Protein AF-A0A7Y3ABT7-F1 (afdb_monomer)

Nearest PDB structures (foldseek):
  7c1i-assembly2_E  TM=8.675E-01  e=5.590E-03  Pseudomonas aeruginosa
  8rqj-assembly1_B  TM=6.603E-01  e=6.512E-03  Thermochaetoides thermophila
  8rqj-assembly1_A  TM=6.443E-01  e=1.398E-02  Thermochaetoides thermophila
  3myf-assembly1_A  TM=7.972E-01  e=8.303E-02  Shewanella sp. W3-18-1
  8pbw-assembly1_B  TM=6.056E-01  e=1.713E-02  Thermochaetoides thermophila

Structure (mmCIF, N/CA/C/O backbone):
data_AF-A0A7Y3ABT7-F1
#
_entry.id   AF-A0A7Y3ABT7-F1
#
loop_
_atom_site.group_PDB
_atom_site.id
_atom_site.type_symbol
_atom_site.label_atom_id
_atom_site.label_alt_id
_atom_site.label_comp_id
_atom_site.label_asym_id
_atom_site.label_entity_id
_atom_site.label_seq_id
_atom_site.pdbx_PDB_ins_code
_atom_site.Cartn_x
_atom_site.Cartn_y
_atom_site.Cartn_z
_atom_site.occupancy
_atom_site.B_iso_or_equiv
_atom_site.auth_seq_id
_atom_site.auth_comp_id
_atom_site.auth_asym_id
_atom_site.auth_atom_id
_atom_site.pdbx_PDB_model_num
ATOM 1 N N . MET A 1 1 ? -11.073 -11.516 14.842 1.00 47.81 1 MET A N 1
ATOM 2 C CA . MET A 1 1 ? -10.447 -10.263 14.375 1.00 47.81 1 MET A CA 1
ATOM 3 C C . MET A 1 1 ? -8.946 -10.485 14.365 1.00 47.81 1 MET A C 1
ATOM 5 O O . MET A 1 1 ? -8.440 -10.865 15.419 1.00 47.81 1 MET A O 1
ATOM 9 N N . PRO A 1 2 ? -8.258 -10.340 13.224 1.00 52.41 2 PRO A N 1
ATOM 10 C CA . PRO A 1 2 ? -6.805 -10.479 13.178 1.00 52.41 2 PRO A CA 1
ATOM 11 C C . PRO A 1 2 ? -6.169 -9.456 14.128 1.00 52.41 2 PRO A C 1
ATOM 13 O O . PRO A 1 2 ? -6.623 -8.311 14.216 1.00 52.41 2 PRO A O 1
ATOM 16 N N . HIS A 1 3 ? -5.172 -9.898 14.897 1.00 54.88 3 HIS A N 1
ATOM 17 C CA . HIS A 1 3 ? -4.548 -9.136 15.989 1.00 54.88 3 HIS A CA 1
ATOM 18 C C . HIS A 1 3 ? -4.019 -7.766 15.519 1.00 54.88 3 HIS A C 1
ATOM 20 O O . HIS A 1 3 ? -4.050 -6.789 16.270 1.00 54.88 3 HIS A O 1
ATOM 26 N N . ASN A 1 4 ? -3.643 -7.673 14.242 1.00 70.62 4 ASN A N 1
ATOM 27 C CA . ASN A 1 4 ? -2.890 -6.556 13.683 1.00 70.62 4 ASN A CA 1
ATOM 28 C C . ASN A 1 4 ? -3.785 -5.360 13.302 1.00 70.62 4 ASN A C 1
ATOM 30 O O . ASN A 1 4 ? -3.313 -4.229 13.215 1.00 70.62 4 ASN A O 1
ATOM 34 N N . ARG A 1 5 ? -5.116 -5.531 13.210 1.00 83.06 5 ARG A N 1
ATOM 35 C CA . ARG A 1 5 ? -6.038 -4.391 12.995 1.00 83.06 5 ARG A CA 1
ATOM 36 C C . ARG A 1 5 ? -6.130 -3.460 14.208 1.00 83.06 5 ARG A C 1
ATOM 38 O O . ARG A 1 5 ? -6.586 -2.328 14.067 1.00 83.06 5 ARG A O 1
ATOM 45 N N . LYS A 1 6 ? -5.694 -3.900 15.395 1.00 85.94 6 LYS A N 1
ATOM 46 C CA . LYS A 1 6 ? -5.678 -3.065 16.607 1.00 85.94 6 LYS A CA 1
ATOM 47 C C . LYS A 1 6 ? -4.765 -1.846 16.446 1.00 85.94 6 LYS A C 1
ATOM 49 O O . LYS A 1 6 ? -5.133 -0.763 16.885 1.00 85.94 6 LYS A O 1
ATOM 54 N N . GLU A 1 7 ? -3.627 -2.008 15.779 1.00 88.38 7 GLU A N 1
ATOM 55 C CA . GLU A 1 7 ? -2.662 -0.928 15.546 1.00 88.38 7 GLU A CA 1
ATOM 56 C C . GLU A 1 7 ? -3.254 0.173 14.664 1.00 88.38 7 GLU A C 1
ATOM 58 O O . GLU A 1 7 ? -3.186 1.348 15.022 1.00 88.38 7 GLU A O 1
ATOM 63 N N . ILE A 1 8 ? -3.943 -0.211 13.582 1.00 92.12 8 ILE A N 1
ATOM 64 C CA . ILE A 1 8 ? -4.664 0.724 12.707 1.00 92.12 8 ILE A CA 1
ATOM 65 C C . ILE A 1 8 ? -5.728 1.483 13.506 1.00 92.12 8 ILE A C 1
ATOM 67 O O . ILE A 1 8 ? -5.850 2.699 13.385 1.00 92.12 8 ILE A O 1
ATOM 71 N N . ARG A 1 9 ? -6.492 0.790 14.363 1.00 92.75 9 ARG A N 1
ATOM 72 C CA . ARG A 1 9 ? -7.520 1.439 15.194 1.00 92.75 9 ARG A CA 1
ATOM 73 C C . ARG A 1 9 ? -6.921 2.472 16.143 1.00 92.75 9 ARG A C 1
ATOM 75 O O . ARG A 1 9 ? -7.432 3.586 16.215 1.00 92.75 9 ARG A O 1
ATOM 82 N N . GLU A 1 10 ? -5.856 2.120 16.859 1.00 92.44 10 GLU A N 1
ATOM 83 C CA . GLU A 1 10 ? -5.183 3.048 17.775 1.00 92.44 10 GLU A CA 1
ATOM 84 C C . GLU A 1 10 ? -4.582 4.241 17.024 1.00 92.44 10 GLU A C 1
ATOM 86 O O . GLU A 1 10 ? -4.701 5.381 17.479 1.00 92.44 10 GLU A O 1
ATOM 91 N N . PHE A 1 11 ? -4.011 4.007 15.839 1.00 93.44 11 PHE A N 1
ATOM 92 C CA . PHE A 1 11 ? -3.518 5.076 14.980 1.00 93.44 11 PHE A CA 1
ATOM 93 C C . PHE A 1 11 ? -4.643 6.023 14.553 1.00 93.44 11 PHE A C 1
ATOM 95 O O . PHE A 1 11 ? -4.539 7.227 14.779 1.00 93.44 11 PHE A O 1
ATOM 102 N N . LEU A 1 12 ? -5.743 5.499 14.004 1.0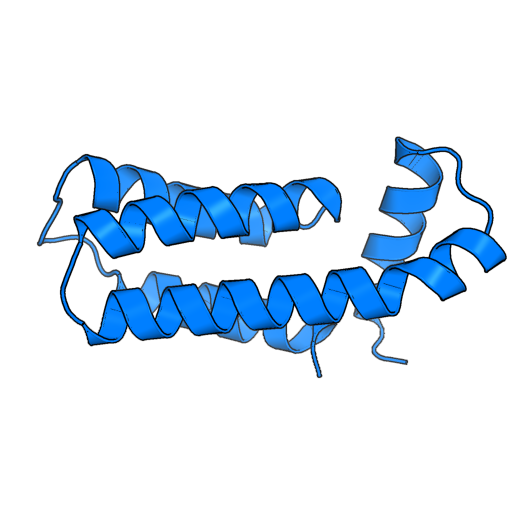0 93.31 12 LEU A N 1
ATOM 103 C CA . LEU A 1 12 ? -6.879 6.304 13.548 1.00 93.31 12 LEU A CA 1
ATOM 104 C C . LEU A 1 12 ? -7.514 7.101 14.694 1.00 93.31 12 LEU A C 1
ATOM 106 O O . LEU A 1 12 ? -7.832 8.281 14.536 1.00 93.31 12 LEU A O 1
ATOM 110 N N . LYS A 1 13 ? -7.640 6.480 15.871 1.00 94.31 13 LYS A N 1
ATOM 111 C CA . LYS A 1 13 ? -8.119 7.143 17.084 1.00 94.31 13 LYS A CA 1
ATOM 112 C C . LYS A 1 13 ? -7.211 8.304 17.479 1.00 94.31 13 LYS A C 1
ATOM 114 O O . LYS A 1 13 ? -7.705 9.389 17.758 1.00 94.31 13 LYS A O 1
ATOM 119 N N . LYS A 1 14 ? -5.892 8.102 17.486 1.00 93.75 14 LYS A N 1
ATOM 120 C CA . LYS A 1 14 ? -4.925 9.132 17.886 1.00 93.75 14 LYS A CA 1
ATOM 121 C C . LYS A 1 14 ? -4.800 10.254 16.853 1.00 93.75 14 LYS A C 1
ATOM 123 O O . LYS A 1 14 ? -4.749 11.419 17.231 1.00 93.75 14 LYS A O 1
ATOM 128 N N . GLN A 1 15 ? -4.731 9.906 15.571 1.00 94.00 15 GLN A N 1
ATOM 129 C CA . GLN A 1 15 ? -4.452 10.842 14.484 1.00 94.00 15 GLN A CA 1
ATOM 130 C C . GLN A 1 15 ? -5.669 11.699 14.121 1.00 94.00 15 GLN A C 1
ATOM 132 O O . GLN A 1 15 ? -5.516 12.879 13.812 1.00 94.00 15 GLN A O 1
ATOM 137 N N . PHE A 1 16 ? -6.869 11.117 14.166 1.00 91.50 16 PHE A N 1
ATOM 138 C CA . PHE A 1 16 ? -8.103 11.765 13.709 1.00 91.50 16 PHE A CA 1
ATOM 139 C C . PHE A 1 16 ? -9.136 11.970 14.828 1.00 91.50 16 PHE A C 1
ATOM 141 O O . PHE A 1 16 ? -10.235 12.449 14.559 1.00 91.50 16 PHE A O 1
ATOM 148 N N . ASN A 1 17 ? -8.795 11.629 16.078 1.00 92.50 17 ASN A N 1
ATOM 149 C CA . ASN A 1 17 ? -9.668 11.740 17.255 1.00 92.50 17 ASN A CA 1
ATOM 150 C C . ASN A 1 17 ? -11.033 11.046 17.076 1.00 92.50 17 ASN A C 1
ATOM 152 O O . ASN A 1 17 ? -12.068 11.544 17.519 1.00 92.50 17 ASN A O 1
ATOM 156 N N . LEU A 1 18 ? -11.032 9.902 16.387 1.00 92.12 18 LEU A N 1
ATOM 157 C CA . LEU A 1 18 ? -12.241 9.144 16.067 1.00 92.12 18 LEU A CA 1
ATOM 158 C C . LEU A 1 18 ? -12.706 8.290 17.249 1.00 92.12 18 LEU A C 1
ATOM 160 O O . LEU A 1 18 ? -11.895 7.722 17.987 1.00 92.12 18 LEU A O 1
ATOM 164 N N . SER A 1 19 ? -14.023 8.147 17.399 1.00 94.12 19 SER A N 1
ATOM 165 C CA . SER A 1 19 ? -14.602 7.186 18.340 1.00 94.12 19 SER A CA 1
ATOM 166 C C . SER A 1 19 ? -14.427 5.744 17.846 1.00 94.12 19 SER A C 1
ATOM 168 O O . SER A 1 19 ? -14.187 5.497 16.663 1.00 94.12 19 SER A O 1
ATOM 170 N N . GLY A 1 20 ? -14.578 4.772 18.754 1.00 91.88 20 GLY A N 1
ATOM 171 C CA . GLY A 1 20 ? -14.565 3.350 18.392 1.00 91.88 20 GLY A CA 1
ATOM 172 C C . GLY A 1 20 ? -15.582 3.029 17.294 1.00 91.88 20 GLY A C 1
ATOM 173 O O . GLY A 1 20 ? -15.203 2.470 16.272 1.00 91.88 20 GLY A O 1
ATOM 174 N N . ASP A 1 21 ? -16.819 3.504 17.454 1.00 93.75 21 ASP A N 1
ATOM 175 C CA . ASP A 1 21 ? -17.922 3.257 16.516 1.00 93.75 21 ASP A CA 1
ATOM 176 C C . ASP A 1 21 ? -17.663 3.847 15.118 1.00 93.75 21 ASP A C 1
ATOM 178 O O . ASP A 1 21 ? -17.970 3.228 14.095 1.00 93.75 21 ASP A O 1
ATOM 182 N N . GLN A 1 22 ? -17.052 5.037 15.050 1.00 93.81 22 GLN A N 1
ATOM 183 C CA . GLN A 1 22 ? -16.650 5.644 13.778 1.00 93.81 22 GLN A CA 1
ATOM 184 C C . GLN A 1 22 ? -15.587 4.794 13.074 1.00 93.81 22 GLN A C 1
ATOM 186 O O . GLN A 1 22 ? -15.669 4.569 11.866 1.00 93.81 22 GLN A O 1
ATOM 191 N N . ILE A 1 23 ? -14.606 4.291 13.827 1.00 94.12 23 ILE A N 1
ATOM 192 C CA . ILE A 1 23 ? -13.561 3.418 13.288 1.00 94.12 23 ILE A CA 1
ATOM 193 C C . ILE A 1 23 ? -14.157 2.083 12.836 1.00 94.12 23 ILE A C 1
ATOM 195 O O . ILE A 1 23 ? -13.820 1.623 11.752 1.00 94.12 23 ILE A O 1
ATOM 199 N N . ASP A 1 24 ? -15.063 1.481 13.607 1.00 92.31 24 ASP A N 1
ATOM 200 C CA . ASP A 1 24 ? -15.748 0.236 13.231 1.00 92.31 24 ASP A CA 1
ATOM 201 C C . ASP A 1 24 ? -16.525 0.366 11.918 1.00 92.31 24 ASP A C 1
ATOM 203 O O . ASP A 1 24 ? -16.552 -0.571 11.121 1.00 92.31 24 ASP A O 1
ATOM 207 N N . THR A 1 25 ? -17.089 1.546 11.660 1.00 93.94 25 THR A N 1
ATOM 208 C CA . THR A 1 25 ? -17.815 1.837 10.418 1.00 93.94 25 THR A CA 1
ATOM 209 C C . THR A 1 25 ? -16.873 2.020 9.222 1.00 93.94 25 THR A C 1
ATOM 211 O O . THR A 1 25 ? -17.161 1.538 8.130 1.00 93.94 25 THR A O 1
ATOM 214 N N . MET A 1 26 ? -15.749 2.722 9.400 1.00 92.12 26 MET A N 1
ATOM 215 C CA . MET A 1 26 ? -14.860 3.102 8.288 1.00 92.12 26 MET A CA 1
ATOM 216 C C . MET A 1 26 ? -13.769 2.074 7.980 1.00 92.12 26 MET A C 1
ATOM 218 O O . MET A 1 26 ? -13.344 1.952 6.831 1.00 92.12 26 MET A O 1
ATOM 222 N N . LEU A 1 27 ? -13.297 1.343 8.992 1.00 91.75 27 LEU A N 1
ATOM 223 C CA . LEU A 1 27 ? -12.157 0.436 8.870 1.00 91.75 27 LEU A CA 1
ATOM 224 C C . LEU A 1 27 ? -12.344 -0.621 7.770 1.00 91.75 27 LEU A C 1
ATOM 226 O O . LEU A 1 27 ? -11.399 -0.790 7.004 1.00 91.75 27 LEU A O 1
ATOM 230 N N . PRO A 1 28 ? -13.508 -1.287 7.614 1.00 92.06 28 PRO A N 1
ATOM 231 C CA . PRO A 1 28 ? -13.709 -2.229 6.512 1.00 92.06 28 PRO A CA 1
ATOM 232 C C . PRO A 1 28 ? -13.461 -1.598 5.135 1.00 92.06 28 PRO A C 1
ATOM 234 O O . PRO A 1 28 ? -12.682 -2.132 4.354 1.00 92.06 28 PRO A O 1
ATOM 237 N N . GLY A 1 29 ? -14.011 -0.405 4.881 1.00 93.50 29 GLY A N 1
ATOM 238 C CA . GLY A 1 29 ? -13.827 0.290 3.603 1.00 93.50 29 GLY A CA 1
ATOM 239 C C . GLY A 1 29 ? -12.375 0.704 3.342 1.00 93.50 29 GLY A C 1
ATOM 240 O O . GLY A 1 29 ? -11.909 0.656 2.202 1.00 93.50 29 GLY A O 1
ATOM 241 N N . PHE A 1 30 ? -11.623 1.063 4.388 1.00 92.94 30 PHE A N 1
ATOM 242 C CA . PHE A 1 30 ? -10.187 1.310 4.251 1.00 92.94 30 PHE A CA 1
ATOM 243 C C . PHE A 1 30 ? -9.402 0.041 3.909 1.00 92.94 30 PHE A C 1
ATOM 245 O O . PHE A 1 30 ? -8.506 0.103 3.068 1.00 92.94 30 PHE A O 1
ATOM 252 N N . ILE A 1 31 ? -9.740 -1.097 4.525 1.00 92.69 31 ILE A N 1
ATOM 253 C CA . ILE A 1 31 ? -9.105 -2.386 4.220 1.00 92.69 31 ILE A CA 1
ATOM 254 C C . ILE A 1 31 ? -9.426 -2.825 2.786 1.00 92.69 31 ILE A C 1
ATOM 256 O O . ILE A 1 31 ? -8.511 -3.214 2.064 1.00 92.69 31 ILE A O 1
ATOM 260 N N . ASP A 1 32 ? -10.672 -2.676 2.336 1.00 94.19 32 ASP A N 1
ATOM 261 C CA . ASP A 1 32 ? -11.072 -2.989 0.957 1.00 94.19 32 ASP A CA 1
ATOM 262 C C . ASP A 1 32 ? -10.322 -2.114 -0.059 1.00 94.19 32 ASP A C 1
ATOM 264 O O . ASP A 1 32 ? -9.809 -2.597 -1.073 1.00 94.19 32 ASP A O 1
ATOM 268 N N . THR A 1 33 ? -10.190 -0.819 0.241 1.00 94.44 33 THR A N 1
ATOM 269 C CA . THR A 1 33 ? -9.423 0.124 -0.587 1.00 94.44 33 THR A CA 1
ATOM 270 C C . THR A 1 33 ? -7.945 -0.266 -0.644 1.00 94.44 33 THR A C 1
ATOM 272 O O . THR A 1 33 ? -7.340 -0.268 -1.717 1.00 94.44 33 THR A O 1
ATOM 275 N N . LEU A 1 34 ? -7.358 -0.646 0.495 1.00 95.50 34 LEU A N 1
ATOM 276 C CA . LEU A 1 34 ? -5.972 -1.099 0.566 1.00 95.50 34 LEU A CA 1
ATOM 277 C C . LEU A 1 34 ? -5.749 -2.390 -0.239 1.00 95.50 34 LEU A C 1
ATOM 279 O O . LEU A 1 34 ? -4.769 -2.483 -0.978 1.00 95.50 34 LEU A O 1
ATOM 283 N N . ALA A 1 35 ? -6.676 -3.348 -0.161 1.00 95.38 35 ALA A N 1
ATOM 284 C CA . ALA A 1 35 ? -6.634 -4.584 -0.940 1.00 95.38 35 ALA A CA 1
ATOM 285 C C . ALA A 1 35 ? -6.739 -4.328 -2.453 1.00 95.38 35 ALA A C 1
ATOM 287 O O . ALA A 1 35 ? -6.000 -4.924 -3.242 1.00 95.38 35 ALA A O 1
ATOM 288 N N . SER A 1 36 ? -7.599 -3.391 -2.867 1.00 97.00 36 SER A N 1
ATOM 289 C CA . SER A 1 36 ? -7.688 -2.949 -4.264 1.00 97.00 36 SER A CA 1
ATOM 290 C C . SER A 1 36 ? -6.383 -2.302 -4.738 1.00 97.00 36 SER A C 1
ATOM 292 O O . SER A 1 36 ? -5.882 -2.639 -5.810 1.00 97.00 36 SER A O 1
ATOM 294 N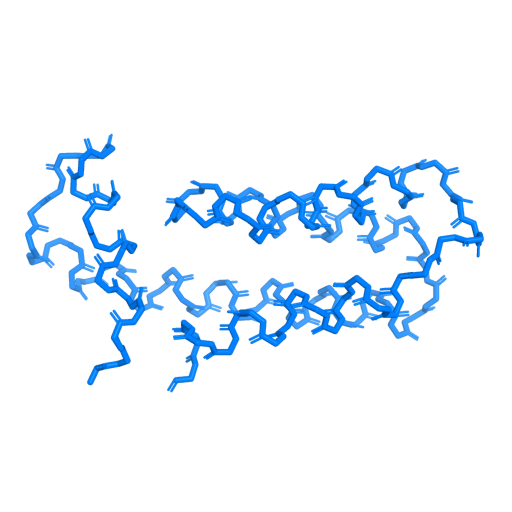 N . HIS A 1 37 ? -5.774 -1.425 -3.933 1.00 97.69 37 HIS A N 1
ATOM 295 C CA . HIS A 1 37 ? -4.484 -0.823 -4.272 1.00 97.69 37 HIS A CA 1
ATOM 296 C C . HIS A 1 37 ? -3.354 -1.850 -4.370 1.00 97.69 37 HIS A C 1
ATOM 298 O O . HIS A 1 37 ? -2.530 -1.744 -5.279 1.00 97.69 37 HIS A O 1
ATOM 304 N N . MET A 1 38 ? -3.333 -2.855 -3.490 1.00 97.62 38 MET A N 1
ATOM 305 C CA . MET A 1 38 ? -2.373 -3.956 -3.578 1.00 97.62 38 MET A CA 1
ATOM 306 C C . MET A 1 38 ? -2.566 -4.755 -4.871 1.00 97.62 38 MET A C 1
ATOM 308 O O . MET A 1 38 ? -1.598 -4.999 -5.584 1.00 97.62 38 MET A O 1
ATOM 312 N N . SER A 1 39 ? -3.812 -5.061 -5.238 1.00 96.88 39 SER A N 1
ATOM 313 C CA . SER A 1 39 ? -4.124 -5.759 -6.493 1.00 96.88 39 SER A CA 1
ATOM 314 C C . SER A 1 39 ? -3.652 -4.963 -7.719 1.00 96.88 39 SER A C 1
ATOM 316 O O . SER A 1 39 ? -2.980 -5.507 -8.592 1.00 96.88 39 SER A O 1
ATOM 318 N N . HIS A 1 40 ? -3.898 -3.648 -7.757 1.00 97.19 40 HIS A N 1
ATOM 319 C CA . HIS A 1 40 ? -3.411 -2.786 -8.842 1.00 97.19 40 HIS A CA 1
ATOM 320 C C . HIS A 1 40 ? -1.878 -2.705 -8.914 1.00 97.19 40 HIS A C 1
ATOM 322 O O . HIS A 1 40 ? -1.323 -2.561 -10.006 1.00 97.19 40 HIS A O 1
ATOM 328 N N . LEU A 1 41 ? -1.188 -2.768 -7.770 1.00 98.12 41 LEU A N 1
ATOM 329 C CA . LEU A 1 41 ? 0.273 -2.823 -7.724 1.00 98.12 41 LEU A CA 1
ATOM 330 C C . LEU A 1 41 ? 0.790 -4.126 -8.350 1.00 98.12 41 LEU A C 1
ATOM 332 O O . LEU A 1 41 ? 1.719 -4.085 -9.156 1.00 98.12 41 LEU A O 1
ATOM 336 N N . GLU A 1 42 ? 0.164 -5.261 -8.028 1.00 97.69 42 GLU A N 1
ATOM 337 C CA . GLU A 1 42 ? 0.504 -6.562 -8.617 1.00 97.69 42 GLU A CA 1
ATOM 338 C C . GLU A 1 42 ? 0.256 -6.587 -10.128 1.00 97.69 42 GLU A C 1
ATOM 340 O O . GLU A 1 42 ? 1.121 -7.030 -10.881 1.00 97.69 42 GLU A O 1
ATOM 345 N N . GLU A 1 43 ? -0.875 -6.056 -10.594 1.00 97.69 43 GLU A N 1
ATOM 346 C CA . GLU A 1 43 ? -1.171 -5.934 -12.027 1.00 97.69 43 GLU A CA 1
ATOM 347 C C . GLU A 1 43 ? -0.146 -5.056 -12.757 1.00 97.69 43 GLU A C 1
ATOM 349 O O . GLU A 1 43 ? 0.300 -5.388 -13.857 1.00 97.69 43 GLU A O 1
ATOM 354 N N . ALA A 1 44 ? 0.246 -3.928 -12.154 1.00 97.19 44 ALA A N 1
ATOM 355 C CA . ALA A 1 44 ? 1.265 -3.051 -12.719 1.00 97.19 44 ALA A CA 1
ATOM 356 C C . ALA A 1 44 ? 2.615 -3.773 -12.833 1.00 97.19 44 ALA A C 1
ATOM 358 O O . ALA A 1 44 ? 3.250 -3.707 -13.885 1.00 97.19 44 ALA A O 1
ATOM 359 N N . PHE A 1 45 ? 3.007 -4.522 -11.800 1.00 97.38 45 PHE A N 1
ATOM 360 C CA . PHE A 1 45 ? 4.209 -5.353 -11.821 1.00 97.38 45 PHE A CA 1
ATOM 361 C C . PHE A 1 45 ? 4.148 -6.425 -12.921 1.00 97.38 45 PHE A C 1
ATOM 363 O O . PHE A 1 45 ? 5.066 -6.522 -13.732 1.00 97.38 45 PHE A O 1
ATOM 370 N N . GLN A 1 46 ? 3.044 -7.172 -13.016 1.00 97.00 46 GLN A N 1
ATOM 371 C CA . GLN A 1 46 ? 2.854 -8.217 -14.032 1.00 97.00 46 GLN A CA 1
ATOM 372 C C . GLN A 1 46 ? 2.855 -7.675 -15.466 1.00 97.00 46 GLN A C 1
ATOM 374 O O . GLN A 1 46 ? 3.227 -8.388 -16.394 1.00 97.00 46 GLN A O 1
ATOM 379 N N . SER A 1 47 ? 2.456 -6.415 -15.659 1.00 96.44 47 SER A N 1
ATOM 380 C CA . SER A 1 47 ? 2.478 -5.773 -16.975 1.00 96.44 47 SER A CA 1
ATOM 381 C C . SER A 1 47 ? 3.880 -5.387 -17.466 1.00 96.44 47 SER A C 1
ATOM 383 O O . SER A 1 47 ? 4.030 -5.057 -18.639 1.00 96.44 47 SER A O 1
ATOM 385 N N . GLY A 1 48 ? 4.896 -5.398 -16.593 1.00 94.25 48 GLY A N 1
ATOM 386 C CA . GLY A 1 48 ? 6.263 -4.970 -16.917 1.00 94.25 48 GLY A CA 1
ATOM 387 C C . GLY A 1 48 ? 6.439 -3.454 -17.090 1.00 94.25 48 GLY A C 1
ATOM 388 O O . GLY A 1 48 ? 7.545 -2.990 -17.355 1.00 94.25 48 GLY A O 1
ATOM 389 N N . ASP A 1 49 ? 5.376 -2.661 -16.926 1.00 95.12 49 ASP A N 1
ATOM 390 C CA . ASP A 1 49 ? 5.432 -1.201 -17.013 1.00 95.12 49 ASP A CA 1
ATOM 391 C C . ASP A 1 49 ? 5.943 -0.606 -15.690 1.00 95.12 49 ASP A C 1
ATOM 393 O O . ASP A 1 49 ? 5.186 -0.353 -14.747 1.00 95.12 49 ASP A O 1
ATOM 397 N N . ILE A 1 50 ? 7.255 -0.367 -15.630 1.00 95.25 50 ILE A N 1
ATOM 398 C CA . ILE A 1 50 ? 7.955 0.180 -14.457 1.00 95.25 50 ILE A CA 1
ATOM 399 C C . ILE A 1 50 ? 7.402 1.557 -14.051 1.00 95.25 50 ILE A C 1
ATOM 401 O O . ILE A 1 50 ? 7.305 1.873 -12.861 1.00 95.25 50 ILE A O 1
ATOM 405 N N . VAL A 1 51 ? 6.974 2.377 -15.016 1.00 95.44 51 VAL A N 1
ATOM 406 C CA . VAL A 1 51 ? 6.413 3.706 -14.737 1.00 95.44 51 VAL A CA 1
ATOM 407 C C . VAL A 1 51 ? 5.041 3.570 -14.082 1.00 95.44 51 VAL A C 1
ATOM 409 O O . VAL A 1 51 ? 4.742 4.262 -13.101 1.00 95.44 51 VAL A O 1
ATOM 412 N N . ARG A 1 52 ? 4.195 2.668 -14.592 1.00 97.12 52 ARG A N 1
ATOM 413 C CA . ARG A 1 52 ? 2.906 2.338 -13.971 1.00 97.12 52 ARG A CA 1
ATOM 414 C C . ARG 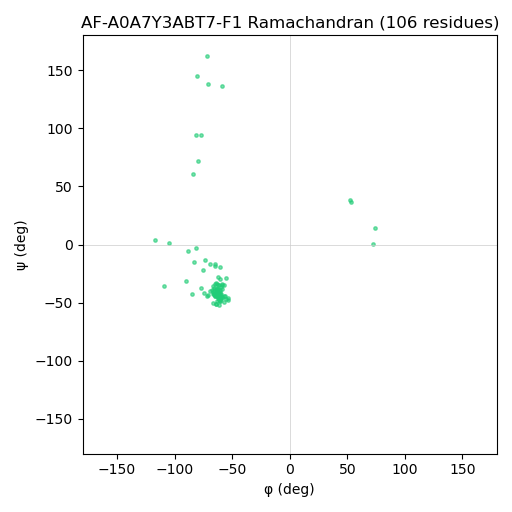A 1 52 ? 3.103 1.746 -12.578 1.00 97.12 52 ARG A C 1
ATOM 416 O O . ARG A 1 52 ? 2.376 2.137 -11.665 1.00 97.12 52 ARG A O 1
ATOM 423 N N . LEU A 1 53 ? 4.096 0.879 -12.395 1.00 98.00 53 LEU A N 1
ATOM 424 C CA . LEU A 1 53 ? 4.438 0.300 -11.098 1.00 98.00 53 LEU A CA 1
ATOM 425 C C . LEU A 1 53 ? 4.838 1.378 -10.082 1.00 98.00 53 LEU A C 1
ATOM 427 O O . LEU A 1 53 ? 4.304 1.402 -8.975 1.00 98.00 53 LEU A O 1
ATOM 431 N N . GLY A 1 54 ? 5.684 2.335 -10.474 1.00 98.12 54 GLY A N 1
ATO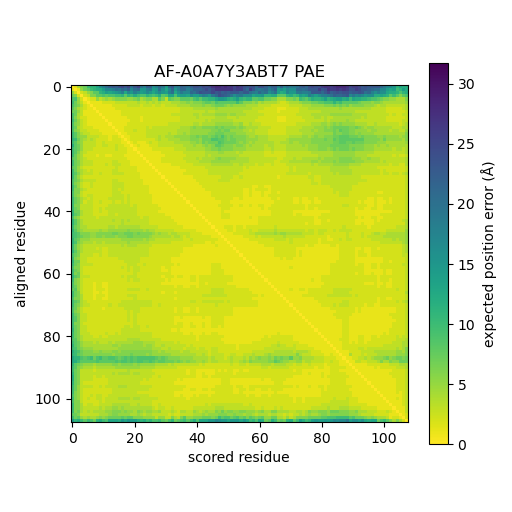M 432 C CA . GLY A 1 54 ? 6.054 3.463 -9.614 1.00 98.12 54 GLY A CA 1
ATOM 433 C C . GLY A 1 54 ? 4.853 4.328 -9.205 1.00 98.12 54 GLY A C 1
ATOM 434 O O . GLY A 1 54 ? 4.735 4.738 -8.047 1.00 98.12 54 GLY A O 1
ATOM 435 N N . LYS A 1 55 ? 3.908 4.569 -10.126 1.00 98.19 55 LYS A N 1
ATOM 436 C CA . LYS A 1 55 ? 2.649 5.277 -9.817 1.00 98.19 55 LYS A CA 1
ATOM 437 C C . LYS A 1 55 ? 1.767 4.485 -8.853 1.00 98.19 55 LYS A C 1
ATOM 439 O O . LYS A 1 55 ? 1.218 5.070 -7.923 1.00 98.19 55 LYS A O 1
ATOM 444 N N . ALA A 1 56 ? 1.641 3.175 -9.046 1.00 98.25 56 ALA A N 1
ATOM 445 C CA . ALA A 1 56 ? 0.897 2.316 -8.131 1.00 98.25 56 ALA A CA 1
ATOM 446 C C . ALA A 1 56 ? 1.544 2.290 -6.731 1.00 98.25 56 ALA A C 1
ATOM 448 O O . ALA A 1 56 ? 0.829 2.402 -5.735 1.00 98.25 56 ALA A O 1
ATOM 449 N N . GLY A 1 57 ? 2.882 2.275 -6.654 1.00 98.44 57 GLY A N 1
ATOM 450 C CA . GLY A 1 57 ? 3.645 2.428 -5.410 1.00 98.44 57 GLY A CA 1
ATOM 451 C C . GLY A 1 57 ? 3.317 3.731 -4.672 1.00 98.44 57 GLY A C 1
ATOM 452 O O . GLY A 1 57 ? 3.051 3.719 -3.472 1.00 98.44 57 GLY A O 1
ATOM 453 N N . HIS A 1 58 ? 3.223 4.853 -5.394 1.00 98.44 58 HIS A N 1
ATOM 454 C CA . HIS A 1 58 ? 2.817 6.138 -4.814 1.00 98.44 58 HIS A CA 1
ATOM 455 C C . HIS A 1 58 ? 1.407 6.096 -4.202 1.00 98.44 58 HIS A C 1
ATOM 457 O O . HIS A 1 58 ? 1.195 6.582 -3.088 1.00 98.44 58 HIS A O 1
ATOM 463 N N . VAL A 1 59 ? 0.445 5.521 -4.930 1.00 98.31 59 VAL A N 1
ATOM 464 C CA . VAL A 1 59 ? -0.957 5.442 -4.494 1.00 98.31 59 VAL A CA 1
ATOM 465 C C . VAL A 1 59 ? -1.082 4.588 -3.235 1.00 98.31 59 VAL A C 1
ATOM 467 O O . VAL A 1 59 ? -1.637 5.050 -2.236 1.00 98.31 59 VAL A O 1
ATOM 470 N N . ILE A 1 60 ? -0.520 3.375 -3.244 1.00 98.19 60 ILE A N 1
ATOM 471 C CA . ILE A 1 60 ? -0.618 2.483 -2.086 1.00 98.19 60 ILE A CA 1
ATOM 472 C C . ILE A 1 60 ? 0.143 3.040 -0.879 1.00 98.19 60 ILE A C 1
ATOM 474 O O . ILE A 1 60 ? -0.367 2.966 0.235 1.00 98.19 60 ILE A O 1
ATOM 478 N N . LYS A 1 61 ? 1.290 3.708 -1.076 1.00 98.44 61 LYS A N 1
ATOM 479 C CA . LYS A 1 61 ? 2.004 4.420 -0.004 1.00 98.44 61 LYS A CA 1
ATOM 480 C C . LYS A 1 61 ? 1.095 5.416 0.718 1.00 98.44 61 LYS A C 1
ATOM 482 O O . LYS A 1 61 ? 1.085 5.453 1.946 1.00 98.44 61 LYS A O 1
ATOM 487 N N . GLY A 1 62 ? 0.323 6.210 -0.027 1.00 97.75 62 GLY A N 1
ATOM 488 C CA . GLY A 1 62 ? -0.625 7.162 0.556 1.00 97.75 62 GLY A CA 1
ATOM 489 C C . GLY A 1 62 ? -1.665 6.479 1.447 1.00 97.75 62 GLY A C 1
ATOM 490 O O . GLY A 1 62 ? -1.895 6.912 2.576 1.00 97.75 62 GLY A O 1
ATOM 491 N N . ALA A 1 63 ? -2.240 5.370 0.977 1.00 96.56 63 ALA A N 1
ATOM 492 C CA . ALA A 1 63 ? -3.195 4.586 1.758 1.00 96.56 63 ALA A CA 1
ATOM 493 C C . ALA A 1 63 ? -2.567 3.984 3.028 1.00 96.56 63 ALA A C 1
ATOM 495 O O . ALA A 1 63 ? -3.161 4.061 4.101 1.00 96.56 63 ALA A O 1
ATOM 496 N N . LEU A 1 64 ? -1.347 3.451 2.932 1.00 97.25 64 LEU A N 1
ATOM 497 C CA . LEU A 1 64 ? -0.608 2.877 4.061 1.00 97.25 64 LEU A CA 1
ATOM 498 C C . LEU A 1 64 ? -0.320 3.920 5.149 1.00 97.25 64 LEU A C 1
ATOM 500 O O . LEU A 1 64 ? -0.535 3.653 6.331 1.00 97.25 64 LEU A O 1
ATOM 504 N N . LEU A 1 65 ? 0.100 5.127 4.759 1.00 96.31 65 LEU A N 1
ATOM 505 C CA . LEU A 1 65 ? 0.350 6.232 5.691 1.00 96.31 65 LEU A CA 1
ATOM 506 C C . LEU A 1 65 ? -0.926 6.694 6.402 1.00 96.31 65 LEU A C 1
ATOM 508 O O . LEU A 1 65 ? -0.891 6.960 7.603 1.00 96.31 65 LEU A O 1
ATOM 512 N N . ASN A 1 66 ? -2.061 6.725 5.699 1.00 94.69 66 ASN A N 1
ATOM 513 C CA . ASN A 1 66 ? -3.356 7.061 6.300 1.00 94.69 66 ASN A CA 1
ATOM 514 C C . ASN A 1 66 ? -3.821 6.033 7.346 1.00 94.69 66 ASN A C 1
ATOM 516 O O . ASN A 1 66 ? -4.666 6.352 8.180 1.00 94.69 66 ASN A O 1
ATOM 520 N N . LEU A 1 67 ? -3.257 4.823 7.324 1.00 94.75 67 LEU A N 1
ATOM 521 C CA . LEU A 1 67 ? -3.544 3.745 8.273 1.00 94.75 67 LEU A CA 1
ATOM 522 C C . LEU A 1 67 ? -2.434 3.535 9.311 1.00 94.75 67 LEU A C 1
ATOM 524 O O . LEU A 1 67 ? -2.553 2.647 10.152 1.00 94.75 67 LEU A O 1
ATOM 528 N N . GLY A 1 68 ? -1.369 4.343 9.276 1.00 94.56 68 GLY A N 1
ATOM 529 C CA . GLY A 1 68 ? -0.241 4.232 10.203 1.00 94.56 68 GLY A CA 1
ATOM 530 C C . GLY A 1 68 ? 0.692 3.050 9.926 1.00 94.56 68 GLY A C 1
ATOM 531 O O . GLY A 1 68 ? 1.520 2.718 10.770 1.00 94.56 68 GLY A O 1
ATOM 532 N N . LEU A 1 69 ? 0.589 2.417 8.753 1.00 95.38 69 LEU A N 1
ATOM 533 C CA . LEU A 1 69 ? 1.377 1.245 8.362 1.00 95.38 69 LEU A CA 1
ATOM 534 C C . LEU A 1 69 ? 2.740 1.659 7.787 1.00 95.38 69 LEU A C 1
ATOM 536 O O . LEU A 1 69 ? 3.056 1.395 6.625 1.00 95.38 69 LEU A O 1
ATOM 540 N N . SER A 1 70 ? 3.546 2.343 8.599 1.00 95.12 70 SER A N 1
ATOM 541 C CA . SER A 1 70 ? 4.781 3.009 8.162 1.00 95.12 70 SER A CA 1
ATOM 542 C C . SER A 1 70 ? 5.807 2.066 7.523 1.00 95.12 70 SER A C 1
ATOM 544 O O . SER A 1 70 ? 6.426 2.435 6.532 1.00 95.12 70 SER A O 1
ATOM 546 N N . GLU A 1 71 ? 5.963 0.839 8.028 1.00 94.94 71 GLU A N 1
ATOM 547 C CA . GLU A 1 71 ? 6.889 -0.138 7.429 1.00 94.94 71 GLU A CA 1
ATOM 548 C C . GLU A 1 71 ? 6.478 -0.536 6.010 1.00 94.94 71 GLU A C 1
ATOM 550 O O . GLU A 1 71 ? 7.306 -0.605 5.104 1.00 94.94 71 GLU A O 1
ATOM 555 N N . CYS A 1 72 ? 5.183 -0.774 5.803 1.00 96.88 72 CYS A N 1
ATOM 556 C CA . CYS A 1 72 ? 4.648 -1.079 4.483 1.00 96.88 72 CYS A CA 1
ATOM 557 C C . CYS A 1 72 ? 4.788 0.140 3.559 1.00 96.88 72 CYS A C 1
ATOM 559 O O . CYS A 1 72 ? 5.122 -0.004 2.382 1.00 96.88 72 CYS A O 1
ATOM 561 N N . ALA A 1 73 ? 4.555 1.348 4.089 1.00 98.19 73 ALA A N 1
ATOM 562 C CA . ALA A 1 73 ? 4.701 2.588 3.337 1.00 98.19 73 ALA A CA 1
ATOM 563 C C . ALA A 1 73 ? 6.145 2.818 2.863 1.00 98.19 73 ALA A C 1
ATOM 565 O O . ALA A 1 73 ? 6.336 3.320 1.758 1.00 98.19 73 ALA A O 1
ATOM 566 N N . GLU A 1 74 ? 7.150 2.411 3.642 1.00 98.50 74 GLU A N 1
ATOM 567 C CA . GLU A 1 74 ? 8.559 2.491 3.238 1.00 98.50 74 GLU A CA 1
ATOM 568 C C . GLU A 1 74 ? 8.853 1.578 2.039 1.00 98.50 74 GLU A C 1
ATOM 570 O O . GLU A 1 74 ? 9.470 2.004 1.065 1.00 98.50 74 GLU A O 1
ATOM 575 N N . ILE A 1 75 ? 8.332 0.346 2.038 1.00 98.44 75 ILE A N 1
ATOM 576 C CA . ILE A 1 75 ? 8.478 -0.570 0.893 1.00 98.44 75 ILE A CA 1
ATOM 577 C C . ILE A 1 75 ? 7.796 0.017 -0.350 1.00 98.44 75 ILE A C 1
ATOM 579 O O . ILE A 1 75 ? 8.387 0.060 -1.431 1.00 98.44 75 ILE A O 1
ATOM 583 N N . ALA A 1 76 ? 6.571 0.529 -0.197 1.00 98.62 76 ALA A N 1
ATOM 584 C CA . ALA A 1 76 ? 5.844 1.189 -1.279 1.00 98.62 76 ALA A CA 1
ATOM 585 C C . ALA A 1 76 ? 6.579 2.434 -1.807 1.00 98.62 76 ALA A C 1
ATOM 587 O O . ALA A 1 76 ? 6.556 2.706 -3.009 1.00 98.62 76 ALA A O 1
ATOM 588 N N . TYR A 1 77 ? 7.272 3.165 -0.932 1.00 98.75 77 TYR A N 1
ATOM 589 C CA . TYR A 1 77 ? 8.116 4.292 -1.310 1.00 98.75 77 TYR A CA 1
ATOM 590 C C . TYR A 1 77 ? 9.344 3.858 -2.119 1.00 98.75 77 TYR A C 1
ATOM 592 O O . TYR A 1 77 ? 9.675 4.523 -3.101 1.00 98.75 77 TYR A O 1
ATOM 600 N N . ILE A 1 78 ? 9.984 2.737 -1.777 1.00 98.50 78 ILE A N 1
ATOM 601 C CA . ILE A 1 78 ? 11.077 2.179 -2.586 1.00 98.50 78 ILE A CA 1
ATOM 602 C C . ILE A 1 78 ? 10.556 1.825 -3.985 1.00 98.50 78 ILE A C 1
ATOM 604 O O . ILE A 1 78 ? 11.150 2.250 -4.973 1.00 98.50 78 ILE A O 1
ATOM 608 N N . ILE A 1 79 ? 9.404 1.152 -4.091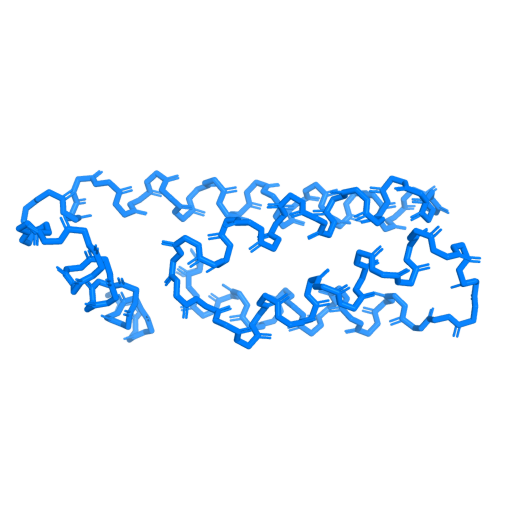 1.00 98.50 79 ILE A N 1
ATOM 609 C CA . ILE A 1 79 ? 8.780 0.839 -5.390 1.00 98.50 79 ILE A CA 1
ATOM 610 C C . ILE A 1 79 ? 8.481 2.122 -6.182 1.00 98.50 79 ILE A C 1
ATOM 612 O O . ILE A 1 79 ? 8.804 2.212 -7.366 1.00 98.50 79 ILE A O 1
ATOM 616 N N . GLU A 1 80 ? 7.899 3.135 -5.533 1.00 98.69 80 GLU A N 1
ATOM 617 C CA . GLU A 1 80 ? 7.639 4.443 -6.144 1.00 98.69 80 GLU A CA 1
ATOM 618 C C . GLU A 1 80 ? 8.924 5.079 -6.684 1.00 98.69 80 GLU A C 1
ATOM 620 O O . GLU A 1 80 ? 8.954 5.555 -7.821 1.00 98.69 80 GLU A O 1
ATOM 625 N N . LYS A 1 81 ? 9.973 5.120 -5.862 1.00 98.50 81 LYS A N 1
ATOM 626 C CA . LYS A 1 81 ? 11.236 5.784 -6.171 1.00 98.50 81 LYS A CA 1
ATOM 627 C C . LYS A 1 81 ? 11.965 5.084 -7.315 1.00 98.50 81 LYS A C 1
ATOM 629 O O . LYS A 1 81 ? 12.334 5.746 -8.283 1.00 98.50 81 LYS A O 1
ATOM 634 N N . GLU A 1 82 ? 12.133 3.769 -7.231 1.00 98.00 82 GLU A N 1
ATOM 635 C CA . GLU A 1 82 ? 12.803 2.987 -8.272 1.00 98.00 82 GLU A CA 1
ATOM 636 C C . GLU A 1 82 ? 11.998 2.996 -9.578 1.00 98.00 82 GLU A C 1
ATOM 638 O O . GLU A 1 82 ? 12.572 3.152 -10.656 1.00 98.00 82 GLU A O 1
ATOM 643 N N . GLY A 1 83 ? 10.662 2.949 -9.490 1.00 97.12 83 GLY A N 1
ATOM 644 C CA . GLY A 1 83 ? 9.778 3.063 -10.648 1.00 97.12 83 GLY A CA 1
ATOM 645 C C . GLY A 1 83 ? 9.866 4.424 -11.345 1.00 97.12 83 GLY A C 1
ATOM 646 O O . GLY A 1 83 ? 9.956 4.496 -12.570 1.00 97.12 83 GLY A O 1
ATOM 647 N N . LYS A 1 84 ? 9.921 5.526 -10.581 1.00 95.25 84 LYS A N 1
ATOM 648 C CA . LYS A 1 84 ? 10.142 6.881 -11.127 1.00 95.25 84 LYS A CA 1
ATOM 649 C C . LYS A 1 84 ? 11.505 7.037 -11.795 1.00 95.25 84 LYS A C 1
ATOM 651 O O . LYS A 1 84 ? 11.612 7.773 -12.772 1.00 95.25 84 LYS A O 1
ATOM 656 N N . ASN A 1 85 ? 12.521 6.358 -11.272 1.00 96.25 85 ASN A N 1
ATOM 657 C CA . ASN A 1 85 ? 13.872 6.374 -11.824 1.00 96.25 85 ASN A CA 1
ATOM 658 C C . ASN A 1 85 ? 14.048 5.411 -13.009 1.00 96.25 85 ASN A C 1
ATOM 660 O O . ASN A 1 85 ? 15.130 5.387 -13.588 1.00 96.25 85 ASN A O 1
ATOM 664 N N . MET A 1 86 ? 13.016 4.632 -13.364 1.00 94.31 86 MET A N 1
ATOM 665 C CA . MET A 1 86 ? 13.082 3.579 -14.384 1.00 94.31 86 MET A CA 1
ATOM 666 C C . MET A 1 86 ? 14.242 2.601 -14.128 1.00 94.31 86 MET A C 1
ATOM 668 O O . MET A 1 86 ? 14.933 2.182 -15.054 1.00 94.31 86 MET A O 1
ATOM 672 N N . ASN A 1 87 ? 14.498 2.267 -12.858 1.00 94.25 87 ASN A N 1
ATOM 673 C CA . ASN A 1 87 ? 15.599 1.378 -12.506 1.00 94.25 87 ASN A CA 1
ATOM 674 C C . ASN A 1 87 ? 15.236 -0.084 -12.804 1.00 94.25 87 ASN A C 1
ATOM 676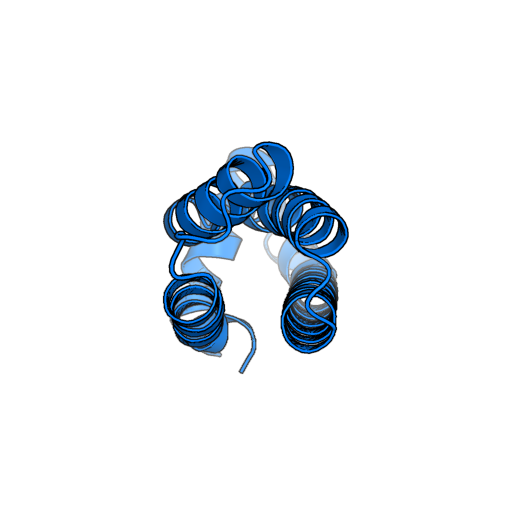 O O . ASN A 1 87 ? 14.665 -0.773 -11.964 1.00 94.25 87 ASN A O 1
ATOM 680 N N . GLU A 1 88 ? 15.617 -0.570 -13.983 1.00 90.12 88 GLU A N 1
ATOM 681 C CA . GLU A 1 88 ? 15.403 -1.963 -14.408 1.00 90.12 88 GLU A CA 1
ATOM 682 C C . GLU A 1 88 ? 16.170 -2.993 -13.559 1.00 90.12 88 GLU A C 1
ATOM 684 O O . GLU A 1 88 ? 15.832 -4.172 -13.577 1.00 90.12 88 GLU A O 1
ATOM 689 N N . ASN A 1 89 ? 17.177 -2.565 -12.786 1.00 93.88 89 ASN A N 1
ATOM 690 C CA . ASN A 1 89 ? 17.956 -3.455 -11.917 1.00 93.88 89 ASN A CA 1
ATOM 691 C C . ASN A 1 89 ? 17.346 -3.626 -10.517 1.00 93.88 89 ASN A C 1
ATOM 693 O O . ASN A 1 89 ? 17.882 -4.385 -9.709 1.00 93.88 89 ASN A O 1
ATOM 697 N N . ALA A 1 90 ? 16.281 -2.890 -10.186 1.00 95.50 90 ALA A N 1
ATOM 698 C CA . ALA A 1 90 ? 15.607 -3.040 -8.906 1.00 95.50 90 ALA A CA 1
ATOM 699 C C . ALA A 1 90 ? 14.844 -4.372 -8.849 1.00 95.50 90 ALA A C 1
ATOM 701 O O . ALA A 1 90 ? 14.143 -4.748 -9.789 1.00 95.50 90 ALA A O 1
ATOM 702 N N . ASP A 1 91 ? 14.921 -5.062 -7.710 1.00 97.06 91 ASP A N 1
ATOM 703 C CA . ASP A 1 91 ? 14.159 -6.290 -7.476 1.00 97.06 91 ASP A CA 1
ATOM 704 C C . ASP A 1 91 ? 12.708 -5.964 -7.085 1.00 97.06 91 ASP A C 1
ATOM 706 O O . ASP A 1 91 ? 12.283 -6.072 -5.930 1.00 97.06 91 ASP A O 1
ATOM 710 N N . PHE A 1 92 ? 11.933 -5.502 -8.069 1.00 97.31 92 PHE A N 1
ATOM 711 C CA . PHE A 1 92 ? 10.519 -5.182 -7.882 1.00 97.31 92 PHE A CA 1
ATOM 712 C C . PHE A 1 92 ? 9.698 -6.396 -7.445 1.00 97.31 92 PHE A C 1
ATOM 714 O O . PHE A 1 92 ? 8.720 -6.228 -6.719 1.00 97.31 92 PHE A O 1
ATOM 721 N N . GLN A 1 93 ? 10.102 -7.607 -7.835 1.00 97.31 93 GLN A N 1
ATOM 722 C CA . GLN A 1 93 ? 9.419 -8.829 -7.429 1.00 97.31 93 GLN A CA 1
ATOM 723 C C . GLN A 1 93 ? 9.519 -9.027 -5.917 1.00 97.31 93 GLN A C 1
ATOM 725 O O . GLN A 1 93 ? 8.493 -9.200 -5.253 1.00 97.31 93 GLN A O 1
ATOM 730 N N . ALA A 1 94 ? 10.732 -8.953 -5.361 1.00 98.06 94 ALA A N 1
ATOM 731 C CA . ALA A 1 94 ? 10.936 -9.071 -3.923 1.00 98.06 94 ALA A CA 1
ATOM 732 C C . ALA A 1 94 ? 10.180 -7.979 -3.158 1.00 98.06 94 ALA A C 1
ATOM 734 O O . ALA A 1 94 ? 9.530 -8.276 -2.155 1.00 98.06 94 ALA A O 1
ATOM 735 N N . LEU A 1 95 ? 10.203 -6.733 -3.642 1.00 98.19 95 LEU A N 1
ATOM 736 C CA . LEU A 1 95 ? 9.496 -5.619 -3.003 1.00 98.19 95 LEU A CA 1
ATOM 737 C C . LEU A 1 95 ? 7.973 -5.823 -2.989 1.00 98.19 95 LEU A C 1
ATOM 739 O O . LEU A 1 95 ? 7.349 -5.688 -1.936 1.00 98.19 95 LEU A O 1
ATOM 743 N N . VAL A 1 96 ? 7.373 -6.179 -4.130 1.00 98.19 96 VAL A N 1
ATOM 744 C CA . VAL A 1 96 ? 5.920 -6.399 -4.252 1.00 98.19 96 VAL A CA 1
ATOM 745 C C . VAL A 1 96 ? 5.475 -7.584 -3.396 1.00 98.19 96 VAL A C 1
ATOM 747 O O . VAL A 1 96 ? 4.474 -7.479 -2.688 1.00 98.19 96 VAL A O 1
ATOM 750 N N . TYR A 1 97 ? 6.224 -8.689 -3.399 1.00 97.69 97 TYR A N 1
ATOM 751 C CA . TYR A 1 97 ? 5.886 -9.864 -2.591 1.00 97.69 97 TYR A CA 1
ATOM 752 C C . TYR A 1 97 ? 6.066 -9.619 -1.097 1.00 97.69 97 TYR A C 1
ATOM 754 O O . TYR A 1 97 ? 5.200 -10.009 -0.320 1.00 97.69 97 TYR A O 1
ATOM 762 N N . THR A 1 98 ? 7.120 -8.908 -0.694 1.00 97.50 98 THR A N 1
ATOM 763 C CA . THR A 1 98 ? 7.319 -8.529 0.714 1.00 97.50 98 THR A CA 1
ATOM 764 C C . THR A 1 98 ? 6.186 -7.630 1.205 1.00 97.50 98 THR A C 1
ATOM 766 O O . THR A 1 98 ? 5.676 -7.821 2.308 1.00 97.50 98 THR A O 1
ATOM 769 N N . LEU A 1 99 ? 5.758 -6.659 0.389 1.00 97.50 99 LEU A N 1
ATOM 770 C CA . LEU A 1 99 ? 4.633 -5.791 0.733 1.00 97.50 99 LEU A CA 1
ATOM 771 C C . LEU A 1 99 ? 3.324 -6.582 0.845 1.00 97.50 99 LEU A C 1
ATOM 773 O O . LEU A 1 99 ? 2.572 -6.381 1.796 1.00 97.50 99 LEU A O 1
ATOM 777 N N . LYS A 1 100 ? 3.069 -7.500 -0.093 1.00 96.19 100 LYS A N 1
ATOM 778 C CA . LYS A 1 100 ? 1.881 -8.359 -0.082 1.00 96.19 100 LYS A CA 1
ATOM 779 C C . LYS A 1 100 ? 1.819 -9.243 1.161 1.00 96.19 100 LYS A C 1
ATOM 781 O O . LYS A 1 100 ? 0.768 -9.315 1.789 1.00 96.19 100 LYS A O 1
ATOM 786 N N . ASP A 1 101 ? 2.930 -9.887 1.505 1.00 95.25 101 ASP A N 1
ATOM 787 C CA . ASP A 1 101 ? 3.035 -10.767 2.670 1.00 95.25 101 ASP A CA 1
ATOM 788 C C . ASP A 1 101 ? 2.743 -9.998 3.965 1.00 95.25 101 ASP A C 1
ATOM 790 O O . ASP A 1 101 ? 1.843 -10.365 4.715 1.00 95.25 101 ASP A O 1
ATOM 794 N N . LYS A 1 102 ? 3.377 -8.832 4.154 1.00 93.38 102 LYS A N 1
ATOM 795 C CA . LYS A 1 102 ? 3.08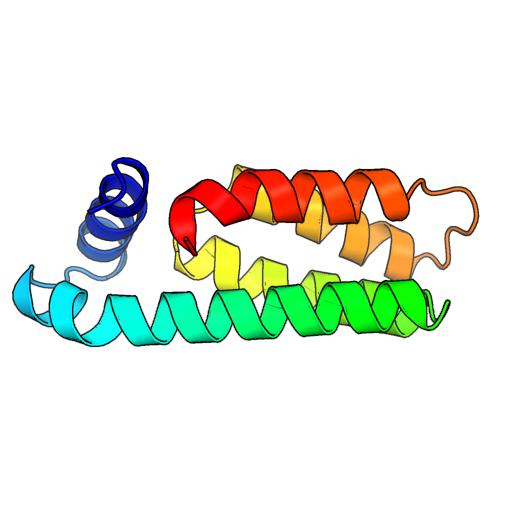4 -7.946 5.293 1.00 93.38 102 LYS A CA 1
ATOM 796 C C . LYS A 1 102 ? 1.629 -7.475 5.327 1.00 93.38 102 LYS A C 1
ATOM 798 O O . LYS A 1 102 ? 1.061 -7.310 6.402 1.00 93.38 102 LYS A O 1
ATOM 803 N N . LEU A 1 103 ? 1.017 -7.223 4.169 1.00 92.69 103 LEU A N 1
ATOM 804 C CA . LEU A 1 103 ? -0.372 -6.773 4.096 1.00 92.69 103 LEU A CA 1
ATOM 805 C C . LEU A 1 103 ? -1.401 -7.877 4.349 1.00 92.69 103 LEU A C 1
ATOM 807 O O . LEU A 1 103 ? -2.526 -7.564 4.754 1.00 92.69 103 LEU A O 1
ATOM 811 N N . ALA A 1 104 ? -1.031 -9.147 4.169 1.00 91.12 104 ALA A N 1
ATOM 812 C CA . ALA A 1 104 ? -1.90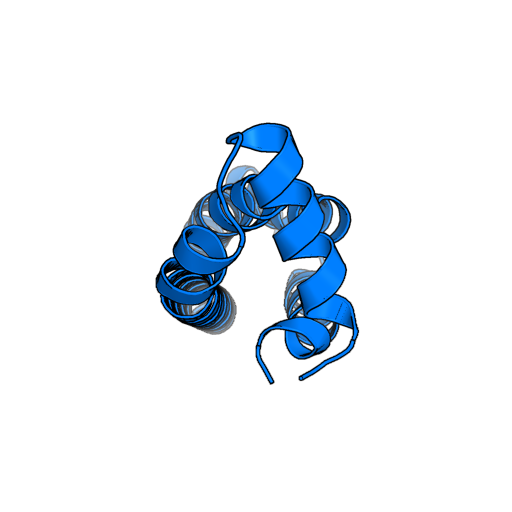7 -10.278 4.454 1.00 91.12 104 ALA A CA 1
ATOM 813 C C . ALA A 1 104 ? -2.386 -10.267 5.916 1.00 91.12 104 ALA A C 1
ATOM 815 O O . ALA A 1 104 ? -3.555 -10.536 6.185 1.00 91.12 104 ALA A O 1
ATOM 816 N N . ASP A 1 105 ? -1.545 -9.824 6.847 1.00 87.12 105 ASP A N 1
ATOM 817 C CA . ASP A 1 105 ? -1.889 -9.696 8.267 1.00 87.12 105 ASP A CA 1
ATOM 818 C C . ASP A 1 105 ? -3.054 -8.729 8.564 1.00 87.12 105 ASP A C 1
ATOM 820 O O . ASP A 1 105 ? -3.660 -8.775 9.642 1.00 87.12 105 ASP A O 1
ATOM 824 N N . TYR A 1 106 ? -3.364 -7.827 7.629 1.00 86.31 106 TYR A N 1
ATOM 825 C CA . TYR A 1 106 ? -4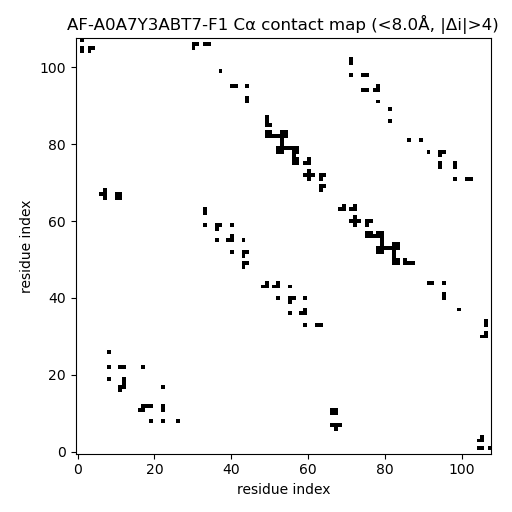.398 -6.805 7.787 1.00 86.31 106 TYR A CA 1
ATOM 826 C C . TYR A 1 106 ? -5.632 -7.075 6.921 1.00 86.31 106 TYR A C 1
ATOM 828 O O . TYR A 1 106 ? -6.750 -6.767 7.350 1.00 86.31 106 TYR A O 1
ATOM 836 N N . ILE A 1 107 ? -5.434 -7.627 5.720 1.00 83.75 107 ILE A N 1
ATOM 837 C CA . ILE A 1 107 ? -6.485 -7.824 4.711 1.00 83.75 107 ILE A CA 1
ATOM 838 C C . ILE A 1 107 ? -7.260 -9.128 4.947 1.00 83.75 107 ILE A C 1
ATOM 840 O O . ILE A 1 107 ? -8.489 -9.115 4.862 1.00 83.75 107 ILE A O 1
ATOM 844 N N . THR A 1 108 ? -6.564 -10.218 5.278 1.00 66.62 108 THR A N 1
ATOM 845 C CA . THR A 1 108 ? -7.162 -11.542 5.553 1.00 66.62 108 THR A CA 1
ATOM 846 C C . THR A 1 108 ? -7.761 -11.636 6.957 1.00 66.62 108 THR A C 1
ATOM 848 O O . THR A 1 108 ? -8.709 -12.432 7.138 1.00 66.62 108 THR A O 1
#

Radius of gyration: 14.34 Å; Cα contacts (8 Å, |Δi|>4): 113; chains: 1; bounding box: 36×23×35 Å

Sequence (108 aa):
MPHNRKEIREFLKKQFNLSGDQIDTMLPGFIDTLASHMSHLEEAFQSGDIVRLGKAGHVIKGALLNLGLSECAEIAYIIEKEGKNMNENADFQALVYTLKDKLADYIT

pLDDT: mean 93.43, std 8.53, range [47.81, 98.75]

Foldseek 3Di:
DQPVVVQLQVCCCVVVVDDPVRCVVCVVVLLVVLVVLLVQLVVCVVVVQLLSNLVSLVVNLVSCVNSVVVVLSVLSNVSNVCSVVVPPVDPSVCSSVVSVVVSVSRND

Mean predicted aligned error: 3.3 Å

Solvent-accessible surface area (backbone atoms only — not comparable to full-atom values): 5704 Å² total; per-residue (Å²): 129,63,78,58,50,54,58,35,51,52,38,44,31,69,77,67,69,46,52,71,70,58,45,68,67,45,47,61,60,53,42,54,50,49,52,51,37,51,51,51,30,51,52,24,54,76,66,69,41,44,59,56,24,9,52,31,16,49,54,40,21,54,55,27,52,73,43,61,39,55,73,56,20,51,50,23,45,50,42,18,52,40,15,72,66,62,48,84,84,58,65,59,66,61,49,53,51,53,46,50,59,64,43,44,58,63,67,111

Secondary structure (DSSP, 8-state):
--TTHHHHHHHHHHHH---HHHHHHHHHHHHHHHHHHHHHHHHHHHTT-HHHHHHHHHHHHHHHHHTT-HHHHHHHHHHHHHHHTT-TTS-HHHHHHHHHHHHHHHH-